Protein AF-A0A8S9MCM2-F1 (afdb_monomer_lite)

Structure (mmCIF, N/CA/C/O backbone):
data_AF-A0A8S9MCM2-F1
#
_entry.id   AF-A0A8S9MCM2-F1
#
loop_
_atom_site.group_PDB
_atom_site.id
_atom_site.type_symbol
_atom_site.label_atom_id
_atom_site.label_alt_id
_atom_site.label_comp_id
_atom_site.label_asym_id
_atom_site.label_entity_id
_atom_site.label_seq_id
_atom_site.pdbx_PDB_ins_code
_atom_site.Cartn_x
_atom_site.Cartn_y
_atom_site.Cartn_z
_atom_site.occupancy
_atom_site.B_iso_or_equiv
_atom_site.auth_seq_id
_atom_site.auth_comp_id
_atom_site.auth_asym_id
_atom_site.auth_atom_id
_atom_site.pdbx_PDB_model_num
ATOM 1 N N . MET A 1 1 ? -4.509 8.464 -5.431 1.00 82.31 1 MET A N 1
ATOM 2 C CA . MET A 1 1 ? -4.479 7.365 -4.441 1.00 82.31 1 MET A CA 1
ATOM 3 C C . MET A 1 1 ? -5.529 6.328 -4.809 1.00 82.31 1 MET A C 1
ATOM 5 O O . MET A 1 1 ? -6.577 6.720 -5.308 1.00 82.31 1 MET A O 1
ATOM 9 N N . ARG A 1 2 ? -5.255 5.034 -4.619 1.00 87.25 2 ARG A N 1
ATOM 10 C CA . ARG A 1 2 ? -6.219 3.932 -4.775 1.00 87.25 2 ARG A CA 1
ATOM 11 C C . ARG A 1 2 ? -6.130 3.005 -3.567 1.00 87.25 2 ARG A C 1
ATOM 13 O O . ARG A 1 2 ? -5.033 2.788 -3.058 1.00 87.25 2 ARG A O 1
ATOM 20 N N . PHE A 1 3 ? -7.268 2.467 -3.140 1.00 88.06 3 PHE A N 1
ATOM 21 C CA . PHE A 1 3 ? -7.311 1.398 -2.146 1.00 88.06 3 PHE A CA 1
ATOM 22 C C . PHE A 1 3 ? -6.591 0.160 -2.693 1.00 88.06 3 PHE A C 1
ATOM 24 O O . PHE A 1 3 ? -6.779 -0.203 -3.856 1.00 88.06 3 PHE A O 1
ATOM 31 N N . ARG A 1 4 ? -5.732 -0.444 -1.874 1.00 86.25 4 ARG A N 1
ATOM 32 C CA . ARG A 1 4 ? -4.919 -1.615 -2.231 1.00 86.25 4 ARG A CA 1
ATOM 33 C C . ARG A 1 4 ? -5.255 -2.852 -1.410 1.00 86.25 4 ARG A C 1
ATOM 35 O O . ARG A 1 4 ? -4.931 -3.950 -1.843 1.00 86.25 4 ARG A O 1
ATOM 42 N N . GLY A 1 5 ? -5.920 -2.688 -0.271 1.00 87.50 5 GLY A N 1
ATOM 43 C CA . GLY A 1 5 ? -6.304 -3.797 0.590 1.00 87.50 5 GLY A CA 1
ATOM 44 C C . GLY A 1 5 ? -6.245 -3.426 2.062 1.00 87.50 5 GLY A C 1
ATOM 45 O O . GLY A 1 5 ? -6.186 -2.249 2.426 1.00 87.50 5 GLY A O 1
ATOM 46 N N . THR A 1 6 ? -6.255 -4.455 2.897 1.00 89.38 6 THR A N 1
ATOM 47 C CA . THR A 1 6 ? -6.196 -4.358 4.356 1.00 89.38 6 THR A CA 1
ATOM 48 C C . THR A 1 6 ? -4.918 -4.996 4.891 1.00 89.38 6 THR A C 1
ATOM 50 O O . THR A 1 6 ? -4.439 -5.972 4.314 1.00 89.38 6 THR A O 1
ATOM 53 N N . THR A 1 7 ? -4.381 -4.480 5.996 1.00 87.75 7 THR A N 1
ATOM 54 C CA . THR A 1 7 ? -3.389 -5.200 6.817 1.00 87.75 7 THR A CA 1
ATOM 55 C C . THR A 1 7 ? -4.084 -6.198 7.749 1.00 87.75 7 THR A C 1
ATOM 57 O O . THR A 1 7 ? -5.288 -6.083 7.990 1.00 87.75 7 THR A O 1
ATOM 60 N N . ASP A 1 8 ? -3.332 -7.126 8.346 1.00 87.44 8 ASP A N 1
ATOM 61 C CA . ASP A 1 8 ? -3.853 -8.054 9.369 1.00 87.44 8 ASP A CA 1
ATOM 62 C C . ASP A 1 8 ? -4.361 -7.324 10.627 1.00 87.44 8 ASP A C 1
ATOM 64 O O . ASP A 1 8 ? -5.230 -7.818 11.344 1.00 87.44 8 ASP A O 1
ATOM 68 N N . ALA A 1 9 ? -3.865 -6.106 10.870 1.00 87.44 9 ALA A N 1
ATOM 69 C CA . ALA A 1 9 ? -4.341 -5.222 11.933 1.00 87.44 9 ALA A CA 1
ATOM 70 C C . ALA A 1 9 ? -5.668 -4.510 11.589 1.00 87.44 9 ALA A C 1
ATOM 72 O O . ALA A 1 9 ? -6.231 -3.816 12.438 1.00 87.44 9 ALA A O 1
ATOM 73 N N . GLY A 1 10 ? -6.178 -4.675 10.364 1.00 89.75 10 GLY A N 1
ATOM 74 C CA . GLY A 1 10 ? -7.408 -4.045 9.886 1.00 89.75 10 GLY A CA 1
ATOM 75 C C . GLY A 1 10 ? -7.232 -2.618 9.358 1.00 89.75 10 GLY A C 1
ATOM 76 O O . GLY A 1 10 ? -8.219 -1.895 9.242 1.00 89.75 10 GLY A O 1
ATOM 77 N N . GLU A 1 11 ? -6.006 -2.194 9.034 1.00 93.25 11 GLU A N 1
ATOM 78 C CA . GLU A 1 11 ? -5.757 -0.877 8.433 1.00 93.25 11 GLU A CA 1
ATOM 79 C C . GLU A 1 11 ? -6.030 -0.916 6.926 1.00 93.25 11 GLU A C 1
ATOM 81 O O . GLU A 1 11 ? -5.612 -1.850 6.243 1.00 93.25 11 GLU A O 1
ATOM 86 N N . PHE A 1 12 ? -6.669 0.117 6.378 1.00 91.44 12 PHE A N 1
ATOM 87 C CA . PHE A 1 12 ? -6.834 0.291 4.935 1.00 91.44 12 PHE A CA 1
ATOM 88 C C . PHE A 1 12 ? -5.575 0.885 4.314 1.00 91.44 12 PHE A C 1
ATO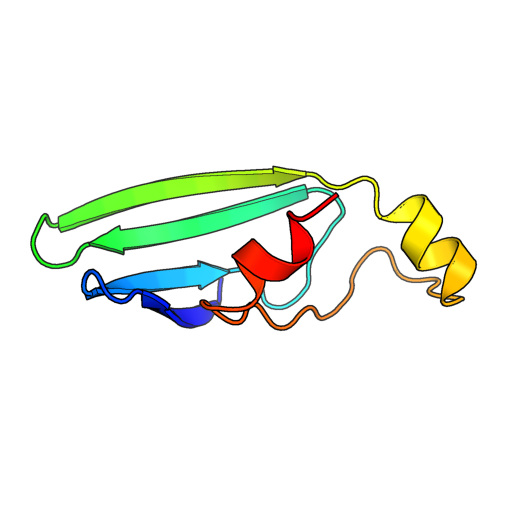M 90 O O . PHE A 1 12 ? -5.104 1.943 4.730 1.00 91.44 12 PHE A O 1
ATOM 97 N N . ILE A 1 13 ? -5.060 0.226 3.280 1.00 90.38 13 ILE A N 1
ATOM 98 C CA . ILE A 1 13 ? -3.868 0.652 2.553 1.00 90.38 13 ILE A CA 1
ATOM 99 C C . ILE A 1 13 ? -4.295 1.447 1.323 1.00 90.38 13 ILE A C 1
ATOM 101 O O . ILE A 1 13 ? -5.018 0.942 0.459 1.00 90.38 13 ILE A O 1
ATOM 105 N N . PHE A 1 14 ? -3.792 2.670 1.203 1.00 89.06 14 PHE A N 1
ATOM 106 C CA . PHE A 1 14 ? -3.926 3.496 0.011 1.00 89.06 14 PHE A CA 1
ATOM 107 C C . PHE A 1 14 ? -2.550 3.776 -0.580 1.00 89.06 14 PHE A C 1
ATOM 109 O O . PHE A 1 14 ? -1.652 4.266 0.100 1.00 89.06 14 PHE A O 1
ATOM 116 N N . ALA A 1 15 ? -2.398 3.495 -1.871 1.00 86.00 15 ALA A N 1
ATOM 117 C CA . ALA A 1 15 ? -1.166 3.760 -2.603 1.00 86.00 15 ALA A CA 1
ATOM 118 C C . ALA A 1 15 ? -1.479 4.358 -3.982 1.00 86.00 15 ALA A C 1
ATOM 120 O O . ALA A 1 15 ? -2.584 4.172 -4.513 1.00 86.00 15 ALA A O 1
ATOM 121 N N . PRO A 1 16 ? -0.548 5.093 -4.606 1.00 81.56 16 PRO A N 1
ATOM 122 C CA . PRO A 1 16 ? -0.738 5.554 -5.971 1.00 81.56 16 PRO A CA 1
ATOM 123 C C . PRO A 1 16 ? -0.911 4.382 -6.948 1.00 81.56 16 PRO A C 1
ATOM 125 O O . PRO A 1 16 ? -0.469 3.258 -6.708 1.00 81.56 16 PRO A O 1
ATOM 128 N N . TYR A 1 17 ? -1.620 4.640 -8.051 1.00 73.50 17 TYR A N 1
ATOM 129 C CA . TYR A 1 17 ? -1.800 3.651 -9.118 1.00 73.50 17 TYR A CA 1
ATOM 130 C C . TYR A 1 17 ? -0.488 3.399 -9.871 1.00 73.50 17 TYR A C 1
ATOM 132 O O . TYR A 1 17 ? -0.107 2.250 -10.079 1.00 73.50 17 TYR A O 1
ATOM 140 N N . CYS A 1 18 ? 0.203 4.491 -10.206 1.00 70.31 18 CYS A N 1
ATOM 141 C CA . CYS A 1 18 ? 1.529 4.496 -10.804 1.00 70.31 18 CYS A CA 1
ATOM 142 C C . CYS A 1 18 ? 2.523 5.084 -9.807 1.00 70.31 18 CYS A C 1
ATOM 144 O O . CYS A 1 18 ? 2.271 6.149 -9.240 1.00 70.31 18 CYS A O 1
ATOM 146 N N . PHE A 1 19 ? 3.650 4.413 -9.632 1.00 70.25 19 PHE A N 1
ATOM 147 C CA . PHE A 1 19 ? 4.735 4.856 -8.773 1.00 70.25 19 PHE A CA 1
ATOM 148 C C . PHE A 1 19 ? 5.666 5.764 -9.566 1.00 70.25 19 PHE A C 1
ATOM 150 O O . PHE A 1 19 ? 6.006 5.463 -10.712 1.00 70.25 19 PHE A O 1
ATOM 157 N N . ARG A 1 20 ? 6.039 6.888 -8.953 1.00 68.00 20 ARG A N 1
ATOM 158 C CA . ARG A 1 20 ? 7.233 7.659 -9.316 1.00 68.00 20 ARG A CA 1
ATOM 159 C C . ARG A 1 20 ? 8.386 7.187 -8.418 1.00 68.00 20 ARG A C 1
ATOM 161 O O . ARG A 1 20 ? 8.188 6.310 -7.583 1.00 68.00 20 ARG A O 1
ATOM 168 N N . GLU A 1 21 ? 9.572 7.763 -8.586 1.00 69.62 21 GLU A N 1
ATOM 169 C CA . GLU A 1 21 ? 10.771 7.466 -7.770 1.00 69.62 21 GLU A CA 1
ATOM 170 C C . GLU A 1 21 ? 10.518 7.622 -6.267 1.00 69.62 21 GLU A C 1
ATOM 172 O O . GLU A 1 21 ? 11.048 6.862 -5.459 1.00 69.62 21 GLU A O 1
ATOM 177 N N . ALA A 1 22 ? 9.619 8.542 -5.919 1.00 76.19 22 ALA A N 1
ATOM 178 C CA . ALA A 1 22 ? 9.110 8.724 -4.577 1.00 76.19 22 ALA A CA 1
ATOM 179 C C . ALA A 1 22 ? 7.576 8.726 -4.553 1.00 76.19 22 ALA A C 1
ATOM 181 O O . ALA A 1 22 ? 6.910 9.243 -5.460 1.00 76.19 22 ALA A O 1
ATOM 182 N N . CYS A 1 23 ? 6.997 8.160 -3.500 1.00 82.31 23 CYS A N 1
ATOM 183 C CA . CYS A 1 23 ? 5.566 8.197 -3.241 1.00 82.31 23 CYS A CA 1
ATOM 184 C C . CYS A 1 23 ? 5.249 8.022 -1.754 1.00 82.31 23 CYS A C 1
ATOM 186 O O . CYS A 1 23 ? 6.081 7.563 -0.984 1.00 82.31 23 CYS A O 1
ATOM 188 N N . TYR A 1 24 ? 4.017 8.338 -1.364 1.00 85.81 24 TYR A N 1
ATOM 189 C CA . TYR A 1 24 ? 3.504 8.002 -0.039 1.00 85.81 24 TYR A CA 1
ATOM 190 C C . TYR A 1 24 ? 2.571 6.796 -0.121 1.00 85.81 24 TYR A C 1
ATOM 192 O O . TYR A 1 24 ? 1.765 6.686 -1.051 1.00 85.81 24 TYR A O 1
ATOM 200 N N . ILE A 1 25 ? 2.656 5.924 0.879 1.00 88.19 25 ILE A N 1
ATOM 201 C CA . ILE A 1 25 ? 1.660 4.897 1.181 1.00 88.19 25 ILE A CA 1
ATOM 202 C C . ILE A 1 25 ? 0.958 5.318 2.468 1.00 88.19 25 ILE A C 1
ATOM 204 O O . ILE A 1 25 ? 1.608 5.613 3.469 1.00 88.19 25 ILE A O 1
ATOM 208 N N . ILE A 1 26 ? -0.370 5.354 2.441 1.00 91.44 26 ILE A N 1
ATOM 209 C CA . ILE A 1 26 ? -1.190 5.733 3.592 1.00 91.44 26 ILE A CA 1
ATOM 210 C C . ILE A 1 26 ? -1.807 4.467 4.175 1.00 91.44 26 ILE A C 1
ATOM 212 O O . ILE A 1 26 ? -2.452 3.703 3.456 1.00 91.44 26 ILE A O 1
ATOM 216 N N . TYR A 1 27 ? -1.650 4.281 5.480 1.00 91.88 27 TYR A N 1
ATOM 217 C CA . TYR A 1 27 ? -2.341 3.260 6.258 1.00 91.88 27 TYR A CA 1
ATOM 218 C C . TYR A 1 27 ? -3.360 3.964 7.145 1.00 91.88 27 TYR A C 1
ATOM 220 O O . TYR A 1 27 ? -2.989 4.768 7.997 1.00 91.88 27 TYR A O 1
ATOM 228 N N . PHE A 1 28 ? -4.641 3.700 6.928 1.00 94.00 28 PHE A N 1
ATOM 229 C CA . PHE A 1 28 ? -5.726 4.286 7.704 1.00 94.00 28 PHE A CA 1
ATOM 230 C C . PHE A 1 28 ? -6.307 3.249 8.661 1.00 94.00 28 PHE A C 1
ATOM 232 O O . PHE A 1 28 ? -6.785 2.207 8.220 1.00 94.00 28 PHE A O 1
ATOM 239 N N . ASP A 1 29 ? -6.296 3.551 9.955 1.00 95.50 29 ASP A N 1
ATOM 240 C CA . ASP A 1 29 ? -6.961 2.757 10.983 1.00 95.50 29 ASP A CA 1
ATOM 241 C C . ASP A 1 29 ? -8.359 3.351 11.245 1.00 95.50 29 ASP A C 1
ATOM 243 O O . ASP A 1 29 ? -8.471 4.390 11.911 1.00 95.50 29 ASP A O 1
ATOM 247 N N . PRO A 1 30 ? -9.443 2.712 10.762 1.00 94.12 30 PRO A N 1
ATOM 248 C CA . PRO A 1 30 ? -10.798 3.208 10.985 1.00 94.12 30 PRO A CA 1
ATOM 249 C C . PRO A 1 30 ? -11.228 3.140 12.456 1.00 94.12 30 PRO A C 1
ATOM 251 O O . PRO A 1 30 ? -12.107 3.892 12.865 1.00 94.12 30 PRO A O 1
ATOM 254 N N . ARG A 1 31 ? -10.624 2.262 13.269 1.00 94.94 31 ARG A N 1
ATOM 255 C CA . ARG A 1 31 ? -10.966 2.100 14.692 1.00 94.94 31 ARG A CA 1
ATOM 256 C C . ARG A 1 31 ? -10.408 3.247 15.520 1.00 94.94 31 ARG A C 1
ATOM 258 O O . ARG A 1 31 ? -11.039 3.672 16.483 1.00 94.94 31 ARG A O 1
ATOM 265 N N . ARG A 1 32 ? -9.223 3.732 15.148 1.00 94.62 32 ARG A N 1
ATOM 266 C CA . ARG A 1 32 ? -8.565 4.885 15.779 1.00 94.62 32 ARG A CA 1
ATOM 267 C C . ARG A 1 32 ? -8.890 6.210 15.095 1.00 94.62 32 ARG A C 1
ATOM 269 O O . ARG A 1 32 ? -8.554 7.257 15.637 1.00 94.62 32 ARG A O 1
ATOM 276 N N . ASN A 1 33 ? -9.544 6.162 13.932 1.00 94.62 33 ASN A N 1
ATOM 277 C CA . ASN A 1 33 ? -9.791 7.312 13.065 1.00 94.62 33 ASN A CA 1
ATOM 278 C C . ASN A 1 33 ? -8.508 8.121 12.806 1.00 94.62 33 ASN A C 1
ATOM 280 O O . ASN A 1 33 ? -8.481 9.348 12.887 1.00 94.62 33 ASN A O 1
ATOM 284 N N . SER A 1 34 ? -7.418 7.406 12.543 1.00 94.12 34 SER A N 1
ATOM 285 C CA . SER A 1 34 ? -6.090 7.982 12.359 1.00 94.12 34 SER A CA 1
ATOM 286 C C . SER A 1 34 ? -5.412 7.352 11.159 1.00 94.12 34 SER A C 1
ATOM 288 O O . SER A 1 34 ? -5.666 6.193 10.834 1.00 94.12 34 SER A O 1
ATOM 290 N N . ASN A 1 35 ? -4.507 8.090 10.530 1.00 93.75 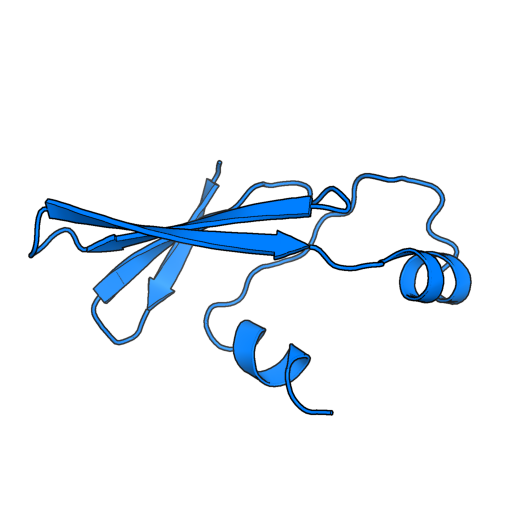35 ASN A N 1
ATOM 291 C CA . ASN A 1 35 ? -3.643 7.554 9.493 1.00 93.75 35 ASN A CA 1
ATOM 292 C C . ASN A 1 35 ? -2.176 7.587 9.937 1.00 93.75 35 ASN A C 1
ATOM 294 O O . ASN A 1 35 ? -1.783 8.370 10.802 1.00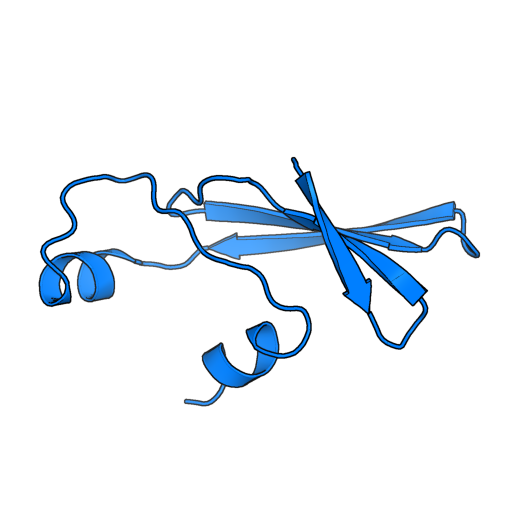 93.75 35 ASN A O 1
ATOM 298 N N . ARG A 1 36 ? -1.375 6.706 9.341 1.00 91.12 36 ARG A N 1
ATOM 299 C CA . ARG A 1 36 ? 0.077 6.848 9.280 1.00 91.12 36 ARG A CA 1
ATOM 300 C C . ARG A 1 36 ? 0.501 6.870 7.821 1.00 91.12 36 ARG A C 1
ATOM 302 O O . ARG A 1 36 ? -0.025 6.119 6.995 1.00 91.12 36 ARG A O 1
ATOM 309 N N . GLU A 1 37 ? 1.460 7.726 7.520 1.00 91.06 37 GLU A N 1
ATOM 310 C CA . GLU A 1 37 ? 1.997 7.903 6.178 1.00 91.06 37 GLU A CA 1
ATOM 311 C C . GLU A 1 37 ? 3.420 7.364 6.142 1.00 91.06 37 GLU A C 1
ATOM 313 O O . GLU A 1 37 ? 4.238 7.665 7.010 1.00 91.06 37 GLU A O 1
ATOM 318 N N . VAL A 1 38 ? 3.713 6.547 5.137 1.00 85.62 38 VAL A N 1
ATOM 319 C CA . VAL A 1 38 ? 5.051 6.016 4.894 1.00 85.62 38 VAL A CA 1
ATOM 320 C C . VAL A 1 38 ? 5.546 6.606 3.589 1.00 85.62 38 VAL A C 1
ATOM 322 O O . VAL A 1 38 ? 4.959 6.369 2.532 1.00 85.62 38 VAL A O 1
ATOM 325 N N . PHE A 1 39 ? 6.618 7.388 3.672 1.00 83.69 39 PHE A N 1
ATOM 326 C CA . PHE A 1 39 ? 7.334 7.846 2.494 1.00 83.69 39 PHE A CA 1
ATOM 327 C C . PHE A 1 39 ? 8.167 6.694 1.941 1.00 83.69 39 PHE A C 1
ATOM 329 O O . PHE A 1 39 ? 8.968 6.085 2.647 1.00 83.69 39 PHE A O 1
ATOM 336 N N . PHE A 1 40 ? 7.943 6.387 0.675 1.00 74.69 40 PHE A N 1
ATOM 337 C CA . PHE A 1 40 ? 8.664 5.378 -0.065 1.00 74.69 40 PHE A CA 1
ATOM 338 C C . PHE A 1 40 ? 9.430 6.066 -1.181 1.00 74.69 40 PHE A C 1
ATOM 340 O O . PHE A 1 40 ? 8.842 6.515 -2.164 1.00 74.69 40 PHE A O 1
ATOM 347 N N . GLU A 1 41 ? 10.742 6.118 -1.020 1.00 76.50 41 GLU A N 1
ATOM 348 C CA . GLU A 1 41 ? 11.681 6.564 -2.035 1.00 76.50 41 GLU A CA 1
ATOM 349 C C . GLU A 1 41 ? 12.574 5.382 -2.385 1.00 76.50 41 GLU A C 1
ATOM 351 O O . GLU A 1 41 ? 13.198 4.771 -1.514 1.00 76.50 41 GLU A O 1
ATOM 356 N N . ARG A 1 42 ? 12.592 5.010 -3.663 1.00 68.69 42 ARG A N 1
ATOM 357 C CA . ARG A 1 42 ? 13.549 4.036 -4.177 1.00 68.69 42 ARG A CA 1
ATOM 358 C C . ARG A 1 42 ? 14.218 4.607 -5.403 1.00 68.69 42 ARG A C 1
ATOM 360 O O . ARG A 1 42 ? 13.549 5.050 -6.339 1.00 68.69 42 ARG A O 1
ATOM 367 N N . ASP A 1 43 ? 15.537 4.465 -5.434 1.00 69.31 43 ASP A N 1
ATOM 368 C CA . ASP A 1 43 ? 16.270 4.564 -6.680 1.00 69.31 43 ASP A CA 1
ATOM 369 C C . ASP A 1 43 ? 15.909 3.360 -7.562 1.00 69.31 43 ASP A C 1
ATOM 371 O O . ASP A 1 43 ? 16.475 2.271 -7.478 1.00 69.31 43 ASP A O 1
ATOM 375 N N . MET A 1 44 ? 14.893 3.555 -8.397 1.00 67.62 44 MET A N 1
ATOM 376 C CA . M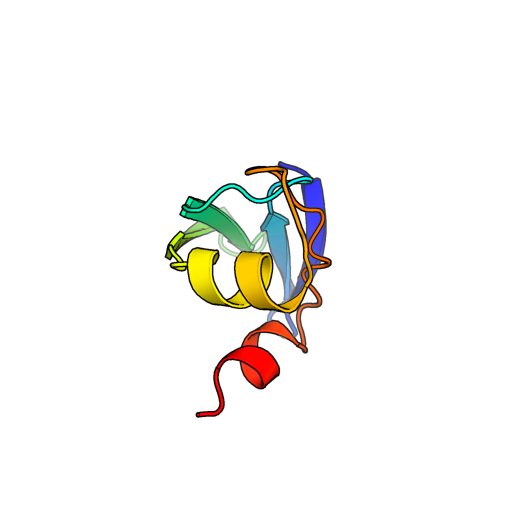ET A 1 44 ? 14.449 2.557 -9.361 1.00 67.62 44 MET A CA 1
ATOM 377 C C . MET A 1 44 ? 15.275 2.614 -10.653 1.00 67.62 44 MET A C 1
ATOM 379 O O . MET A 1 44 ? 14.945 1.900 -11.600 1.00 67.62 44 MET A O 1
ATOM 383 N N . SER A 1 45 ? 16.333 3.436 -10.731 1.00 70.88 45 SER A N 1
ATOM 384 C CA . SER A 1 45 ? 17.156 3.583 -11.937 1.00 70.88 45 SER A CA 1
ATOM 385 C C . SER A 1 45 ? 17.813 2.262 -12.347 1.00 70.88 45 SER A C 1
ATOM 387 O O . SER A 1 45 ? 17.770 1.896 -13.525 1.00 70.88 45 SER A O 1
ATOM 389 N N . GLU A 1 46 ? 18.332 1.489 -11.387 1.00 68.94 46 GLU A N 1
ATOM 390 C CA . GLU A 1 46 ? 18.966 0.199 -11.661 1.00 68.94 46 GLU A CA 1
ATOM 391 C C . GLU A 1 46 ? 17.947 -0.843 -12.141 1.00 68.94 46 GLU A C 1
ATOM 393 O O . GLU A 1 46 ? 18.164 -1.506 -13.159 1.00 68.94 46 GLU A O 1
ATOM 398 N N . PHE A 1 47 ? 16.804 -0.953 -11.457 1.00 66.94 47 PHE A N 1
ATOM 399 C CA . PHE A 1 47 ? 15.720 -1.852 -11.858 1.00 66.94 47 PHE A CA 1
ATOM 400 C C . PHE A 1 47 ? 15.204 -1.504 -13.261 1.00 66.94 47 PHE A C 1
ATOM 402 O O . PHE A 1 47 ? 15.090 -2.376 -14.122 1.00 66.94 47 PHE A O 1
ATOM 409 N N . ARG A 1 48 ? 14.977 -0.213 -13.539 1.00 68.81 48 ARG A N 1
ATOM 410 C CA . ARG A 1 48 ? 14.566 0.274 -14.863 1.00 68.81 48 ARG A CA 1
ATOM 411 C C . ARG A 1 48 ? 15.591 -0.071 -15.936 1.00 68.81 48 ARG A C 1
ATOM 413 O O . ARG A 1 48 ? 15.203 -0.556 -16.998 1.00 68.81 48 ARG A O 1
ATOM 420 N N . ARG A 1 49 ? 16.885 0.122 -15.654 1.00 72.44 49 ARG A N 1
ATOM 421 C CA . ARG A 1 49 ? 17.978 -0.223 -16.572 1.00 72.44 49 ARG A CA 1
ATOM 422 C C . ARG A 1 49 ? 17.998 -1.719 -16.885 1.00 72.44 49 ARG A C 1
ATOM 424 O O . ARG A 1 49 ? 18.140 -2.078 -18.049 1.00 72.44 49 ARG A O 1
ATOM 431 N N . ARG A 1 50 ? 17.835 -2.582 -15.876 1.00 73.94 50 ARG A N 1
ATOM 432 C CA . ARG A 1 50 ? 17.807 -4.046 -16.055 1.00 73.94 50 ARG A CA 1
ATOM 433 C C . ARG A 1 50 ? 16.561 -4.525 -16.804 1.00 73.94 50 ARG A C 1
ATOM 435 O O . ARG A 1 50 ? 16.653 -5.462 -17.588 1.00 73.94 50 ARG A O 1
ATOM 442 N N . CYS A 1 51 ? 15.418 -3.877 -16.593 1.0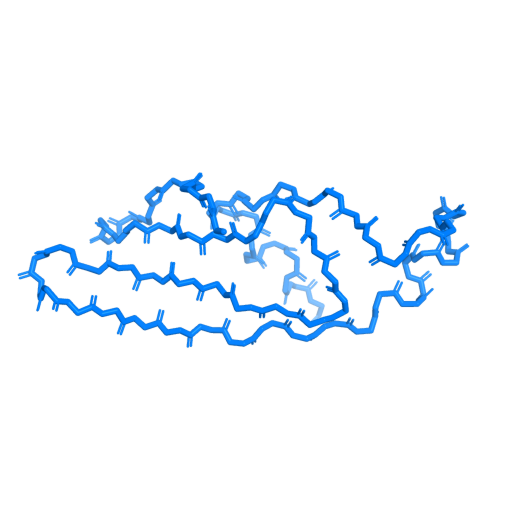0 69.12 51 CYS A N 1
ATOM 443 C CA . CYS A 1 51 ? 14.141 -4.265 -17.196 1.00 69.12 51 CYS A CA 1
ATOM 444 C C . CYS A 1 51 ? 13.802 -3.518 -18.500 1.00 69.12 51 CYS A C 1
ATOM 446 O O . CYS A 1 51 ? 12.730 -3.738 -19.058 1.00 69.12 51 CYS A O 1
ATOM 448 N N . GLY A 1 52 ? 14.669 -2.622 -18.988 1.00 72.81 52 GLY A N 1
ATOM 449 C CA . GLY A 1 52 ? 14.426 -1.836 -20.206 1.00 72.81 52 GLY A CA 1
ATOM 450 C C . GLY A 1 52 ? 13.266 -0.837 -20.091 1.00 72.81 52 GLY A C 1
ATOM 451 O O . GLY A 1 52 ? 12.701 -0.416 -21.102 1.00 72.81 52 GLY A O 1
ATOM 452 N N . LEU A 1 53 ? 12.888 -0.455 -18.868 1.00 69.31 53 LEU A N 1
ATOM 453 C CA . LEU A 1 53 ? 11.773 0.455 -18.622 1.00 69.31 53 LEU A CA 1
ATOM 454 C C . LEU A 1 53 ? 12.210 1.898 -18.893 1.00 69.31 53 LEU A C 1
ATOM 456 O O . LEU A 1 53 ? 13.075 2.437 -18.208 1.00 69.31 53 LEU A O 1
ATOM 460 N N . ARG A 1 54 ? 11.588 2.533 -19.892 1.00 65.62 54 ARG A N 1
ATOM 461 C CA . ARG A 1 54 ? 11.857 3.932 -20.279 1.00 65.62 54 ARG A CA 1
ATOM 462 C C . ARG A 1 54 ? 11.031 4.967 -19.513 1.00 65.62 54 ARG A C 1
ATOM 464 O O . ARG A 1 54 ? 11.351 6.146 -19.568 1.00 65.62 54 ARG A O 1
ATOM 471 N N . SER A 1 55 ? 9.952 4.543 -18.861 1.00 67.12 55 SER A N 1
ATOM 472 C CA . SER A 1 55 ? 9.014 5.440 -18.183 1.00 67.12 55 SER A CA 1
ATOM 473 C C . SER A 1 55 ? 9.392 5.628 -16.716 1.00 67.12 55 SER A C 1
ATOM 475 O O . SER A 1 55 ? 9.642 4.658 -15.999 1.00 67.12 55 SER A O 1
ATOM 477 N N . GLU A 1 56 ? 9.354 6.877 -16.256 1.00 64.94 56 GLU A N 1
ATOM 478 C CA . GLU A 1 56 ? 9.475 7.219 -14.836 1.00 64.94 56 GLU A CA 1
ATOM 479 C C . GLU A 1 56 ? 8.272 6.728 -14.018 1.00 64.94 56 GLU A C 1
ATOM 481 O O . GLU A 1 56 ? 8.391 6.466 -12.821 1.00 64.94 56 GLU A O 1
ATOM 486 N N . MET A 1 57 ? 7.118 6.556 -14.669 1.00 60.75 57 MET A N 1
ATOM 487 C CA . MET A 1 57 ? 5.941 5.929 -14.080 1.00 60.75 57 MET A CA 1
ATOM 488 C C . MET A 1 57 ? 5.916 4.436 -14.376 1.00 60.75 57 MET A C 1
ATOM 490 O O . MET A 1 57 ? 5.937 4.034 -15.541 1.00 60.75 57 MET A O 1
ATOM 494 N N . PHE A 1 58 ? 5.772 3.625 -13.334 1.00 63.19 58 PHE A N 1
ATOM 495 C CA . PHE A 1 58 ? 5.535 2.190 -13.458 1.00 63.19 58 PHE A CA 1
ATOM 496 C C . PHE A 1 58 ? 4.351 1.761 -12.590 1.00 63.19 58 PHE A C 1
ATOM 498 O O . PHE A 1 58 ? 4.075 2.334 -11.534 1.00 63.19 58 PHE A O 1
ATOM 505 N N . THR A 1 59 ? 3.616 0.756 -13.054 1.00 60.91 59 THR A N 1
ATOM 506 C CA . THR A 1 59 ? 2.580 0.092 -12.265 1.00 60.91 59 THR A CA 1
ATOM 507 C C . THR A 1 59 ? 3.253 -0.939 -11.374 1.00 60.91 59 THR A C 1
ATOM 509 O O . THR A 1 59 ? 3.795 -1.922 -11.871 1.00 60.91 59 THR A O 1
ATOM 512 N N . MET A 1 60 ? 3.230 -0.711 -10.066 1.00 62.16 60 MET A N 1
ATOM 513 C CA . MET A 1 60 ? 3.626 -1.709 -9.078 1.00 62.16 60 MET A CA 1
ATOM 514 C C . MET A 1 60 ? 2.376 -2.135 -8.323 1.00 62.16 60 MET A C 1
ATOM 516 O O . MET A 1 60 ? 1.587 -1.300 -7.867 1.00 62.16 60 MET A O 1
ATOM 520 N N . GLU A 1 61 ? 2.157 -3.439 -8.238 1.00 60.69 61 GLU A N 1
ATOM 521 C CA . GLU A 1 61 ? 1.117 -3.967 -7.374 1.00 60.69 61 GLU A CA 1
ATOM 522 C C . GLU A 1 61 ? 1.646 -3.980 -5.944 1.00 60.69 61 GLU A C 1
ATOM 524 O O . GLU A 1 61 ? 2.639 -4.628 -5.621 1.00 60.69 61 GLU A O 1
ATOM 529 N N . VAL A 1 62 ? 1.002 -3.185 -5.093 1.00 57.22 62 VAL A N 1
ATOM 530 C CA . VAL A 1 62 ? 1.278 -3.176 -3.661 1.00 57.22 62 VAL A CA 1
ATOM 531 C C . VAL A 1 62 ? 0.452 -4.286 -3.049 1.00 57.22 62 VAL A C 1
ATOM 533 O O . VAL A 1 62 ? -0.713 -4.080 -2.713 1.00 57.22 62 VAL A O 1
ATOM 536 N N . PHE A 1 63 ? 1.041 -5.470 -2.946 1.00 59.09 63 PHE A N 1
ATOM 537 C CA . PHE A 1 63 ? 0.449 -6.529 -2.150 1.00 59.09 63 PHE A CA 1
ATOM 538 C C . PHE A 1 63 ? 0.840 -6.324 -0.684 1.00 59.09 63 PHE A C 1
ATOM 540 O O . PHE A 1 63 ? 2.036 -6.190 -0.406 1.00 59.09 63 PHE A O 1
ATOM 547 N N . PRO A 1 64 ? -0.125 -6.330 0.252 1.00 53.88 64 PRO A N 1
ATOM 548 C CA . PRO A 1 64 ? 0.138 -6.137 1.679 1.00 53.88 64 PRO A CA 1
ATOM 549 C C . PRO A 1 64 ? 1.231 -7.071 2.223 1.00 53.88 64 PRO A C 1
ATOM 551 O O . PRO A 1 64 ? 2.046 -6.643 3.030 1.00 53.88 64 PRO A O 1
ATOM 554 N N . SER A 1 65 ? 1.295 -8.308 1.716 1.00 51.78 65 SER A N 1
ATOM 555 C CA . SER A 1 65 ? 2.266 -9.342 2.100 1.00 51.78 65 SER A CA 1
ATOM 556 C C . SER A 1 65 ? 3.615 -9.275 1.370 1.00 51.78 65 SER A C 1
ATOM 558 O O . SER A 1 65 ? 4.606 -9.791 1.874 1.00 51.78 65 SER A O 1
ATOM 560 N N . HIS A 1 66 ? 3.695 -8.658 0.184 1.00 50.41 66 HIS A N 1
ATOM 561 C CA . HIS A 1 66 ? 4.943 -8.618 -0.601 1.00 50.41 66 HIS A CA 1
ATOM 562 C C . HIS A 1 66 ? 5.768 -7.353 -0.385 1.00 50.41 66 HIS A C 1
ATOM 564 O O . HIS A 1 66 ? 6.920 -7.314 -0.818 1.00 50.41 66 HIS A O 1
ATOM 570 N N . ILE A 1 67 ? 5.211 -6.338 0.288 1.00 52.28 67 ILE A N 1
ATOM 571 C CA . ILE A 1 67 ? 5.998 -5.198 0.763 1.00 52.28 67 ILE A CA 1
ATOM 572 C C . ILE A 1 67 ? 7.199 -5.736 1.558 1.00 52.28 67 ILE A C 1
ATOM 574 O O . ILE A 1 67 ? 8.329 -5.418 1.208 1.00 52.28 67 ILE A O 1
ATOM 578 N N . GLU A 1 68 ? 6.977 -6.634 2.524 1.00 45.03 68 GLU A N 1
ATOM 579 C CA . GLU A 1 68 ? 8.042 -7.234 3.344 1.00 45.03 68 GLU A CA 1
ATOM 580 C C . GLU A 1 68 ? 9.048 -8.060 2.529 1.00 45.03 68 GLU A C 1
ATOM 582 O O . GLU A 1 68 ? 10.254 -7.939 2.730 1.00 45.03 68 GLU A O 1
ATOM 587 N N . SER A 1 69 ? 8.585 -8.839 1.545 1.00 43.00 69 SER A N 1
ATOM 588 C CA . SER A 1 69 ? 9.467 -9.682 0.721 1.00 43.00 69 SER A CA 1
ATOM 589 C C . SER A 1 69 ? 10.398 -8.885 -0.203 1.00 43.00 69 SER A C 1
ATOM 591 O O . SER A 1 69 ? 11.419 -9.417 -0.631 1.00 43.00 69 SER A O 1
ATOM 593 N N . LEU A 1 70 ? 10.080 -7.624 -0.517 1.00 47.94 70 LEU A N 1
ATOM 594 C CA . LEU A 1 70 ? 10.979 -6.721 -1.246 1.00 47.94 70 LEU A CA 1
ATOM 595 C C . LEU A 1 70 ? 12.012 -6.036 -0.339 1.00 47.94 70 LEU A C 1
ATOM 597 O O . LEU A 1 70 ? 12.842 -5.281 -0.851 1.00 47.94 70 LEU A O 1
ATOM 601 N N . PHE A 1 71 ? 11.937 -6.247 0.977 1.00 46.62 71 PHE A N 1
ATOM 602 C CA . PHE A 1 71 ? 12.826 -5.670 1.988 1.00 46.62 71 PHE A CA 1
ATOM 603 C C .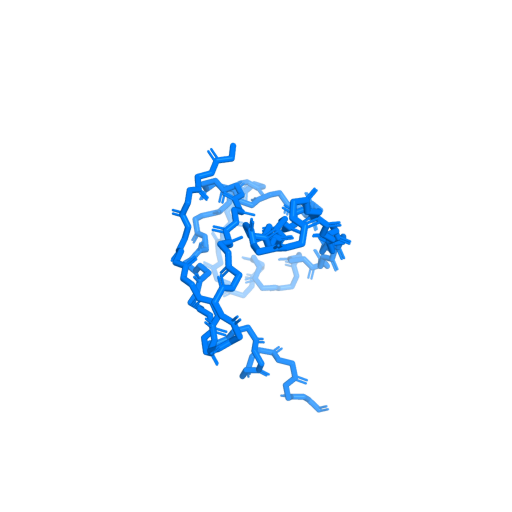 PHE A 1 71 ? 13.812 -6.680 2.591 1.00 46.62 71 PHE A C 1
ATOM 605 O O . PHE A 1 71 ? 14.569 -6.314 3.483 1.00 46.62 71 PHE A O 1
ATOM 612 N N . SER A 1 72 ? 13.853 -7.924 2.104 1.00 32.56 72 SER A N 1
ATOM 613 C CA . SER A 1 72 ? 14.921 -8.867 2.455 1.00 32.56 72 SER A CA 1
ATOM 614 C C . SER A 1 72 ? 16.110 -8.711 1.502 1.00 32.56 72 SER A C 1
ATOM 616 O O . SER A 1 72 ? 16.096 -9.244 0.392 1.00 32.56 72 SER A O 1
ATOM 618 N N . LEU A 1 73 ? 17.126 -7.974 1.951 1.00 37.16 73 LEU A N 1
ATOM 619 C CA . LEU A 1 73 ? 18.503 -8.008 1.453 1.00 37.16 73 LEU A CA 1
ATOM 620 C C . LEU A 1 73 ? 19.432 -8.175 2.655 1.00 37.16 73 LEU A C 1
ATOM 622 O O . LEU A 1 73 ? 19.239 -7.417 3.632 1.00 37.16 73 LEU A O 1
#

Sequence (73 aa):
MRFRGTTDAGEFIFAPYCFREACYIIYFDPRRNSNREVFFERDMSEFRRRCGLRSEMFTMEVFPSHIESLFSL

pLDDT: mean 74.68, std 15.88, range [32.56, 95.5]

Secondary structure (DSSP, 8-state):
-EEEEE-TT-PEEEE-SSB-SEEEEEEEETTTTEEEEEEEE---HHHHHHHT---S-B-----TTHHHHTS--

Foldseek 3Di:
DDFQDADPLGWTWDWDQWDAQKTKIWTADPVVRDIDIDIDHDPCVVVCVVVVPPDSIDGDRDDNVCVVVVVDD

Radius of gyration: 13.52 Å; chains: 1; bounding box: 30×18×36 Å

InterPro domains:
  IPR013187 F-box associated beta-propeller, type 3 [PF08268] (2-66)

Organism: Brassica cretica (NCBI:txid69181)